Protein AF-A0AAU2DD65-F1 (afdb_monomer)

Mean predicted aligned error: 7.11 Å

Sequence (51 aa):
MLRALADGRLPVDPVVTSVLPVTRPAEAFQLAADPARSCKVLLDFAGPTTT

Structure (mmCIF, N/CA/C/O backbone):
data_AF-A0AAU2DD65-F1
#
_entry.id   AF-A0AAU2DD65-F1
#
loop_
_atom_site.group_PDB
_atom_site.id
_atom_site.type_symbol
_atom_site.label_atom_id
_atom_site.label_alt_id
_atom_site.label_comp_id
_atom_site.label_asym_id
_atom_site.label_entity_id
_atom_site.label_seq_id
_atom_site.pdbx_PDB_ins_code
_atom_site.Cartn_x
_atom_site.Cartn_y
_atom_site.Cartn_z
_atom_site.occupancy
_atom_site.B_iso_or_equiv
_atom_site.auth_seq_id
_atom_site.auth_comp_id
_atom_site.auth_asym_id
_atom_site.auth_atom_id
_atom_site.pdbx_PDB_model_num
ATOM 1 N N . MET A 1 1 ? -4.197 -2.735 -19.699 1.00 61.00 1 MET A N 1
ATOM 2 C CA . MET A 1 1 ? -3.246 -2.569 -18.576 1.00 61.00 1 MET A CA 1
ATOM 3 C C . MET A 1 1 ? -3.169 -3.791 -17.669 1.00 61.00 1 MET A C 1
ATOM 5 O O . MET A 1 1 ? -2.069 -4.287 -17.495 1.00 61.00 1 MET A O 1
ATOM 9 N N . LEU A 1 2 ? -4.285 -4.328 -17.157 1.00 71.69 2 LEU A N 1
ATOM 10 C CA . LEU A 1 2 ? -4.263 -5.433 -16.180 1.00 71.69 2 LEU A CA 1
ATOM 11 C C . LEU A 1 2 ? -3.486 -6.689 -16.629 1.00 71.69 2 LEU A C 1
ATOM 13 O O . LEU A 1 2 ? -2.711 -7.227 -15.853 1.00 71.69 2 LEU A O 1
ATOM 17 N N . ARG A 1 3 ? -3.599 -7.105 -17.898 1.00 77.12 3 ARG A N 1
ATOM 18 C CA . ARG A 1 3 ? -2.810 -8.234 -18.435 1.00 77.12 3 ARG A CA 1
ATOM 19 C C . ARG A 1 3 ? -1.294 -7.998 -18.393 1.00 77.12 3 ARG A C 1
ATOM 21 O O . ARG A 1 3 ? -0.539 -8.910 -18.122 1.00 77.12 3 ARG A O 1
ATOM 28 N N . ALA A 1 4 ? -0.834 -6.763 -18.607 1.00 72.69 4 ALA A N 1
ATOM 29 C CA . ALA A 1 4 ? 0.596 -6.452 -18.537 1.00 72.69 4 ALA A CA 1
ATOM 30 C C . ALA A 1 4 ? 1.152 -6.528 -17.102 1.00 72.69 4 ALA A C 1
ATOM 32 O O . ALA A 1 4 ? 2.324 -6.842 -16.936 1.00 72.69 4 ALA A O 1
ATOM 33 N N . LEU A 1 5 ? 0.310 -6.266 -16.095 1.00 73.75 5 LEU A N 1
ATOM 34 C CA . LEU A 1 5 ? 0.629 -6.477 -14.679 1.00 73.75 5 LEU A CA 1
ATOM 35 C C . LEU A 1 5 ? 0.653 -7.970 -14.336 1.00 73.7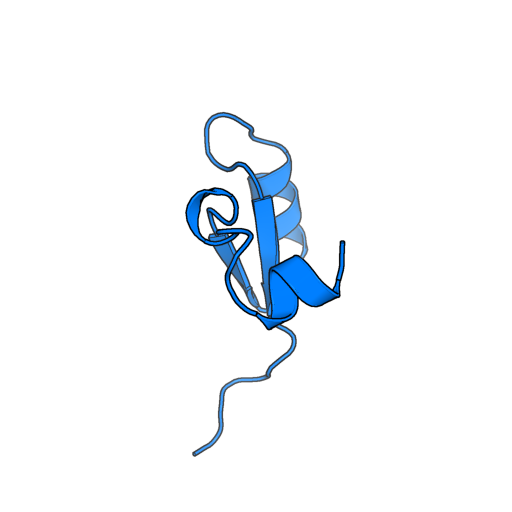5 5 LEU A C 1
ATOM 37 O O . LEU A 1 5 ? 1.591 -8.430 -13.699 1.00 73.75 5 LEU A O 1
ATOM 41 N N . ALA A 1 6 ? -0.356 -8.719 -14.793 1.00 76.50 6 ALA A N 1
ATOM 42 C CA . ALA A 1 6 ? -0.475 -10.154 -14.533 1.00 76.50 6 ALA A CA 1
ATOM 43 C C . ALA A 1 6 ? 0.681 -10.962 -15.144 1.00 76.50 6 ALA A C 1
ATOM 45 O O . ALA A 1 6 ? 1.199 -11.870 -14.505 1.00 76.50 6 ALA A O 1
ATOM 46 N N . ASP A 1 7 ? 1.123 -10.583 -16.345 1.00 81.69 7 ASP A N 1
ATOM 47 C CA . ASP A 1 7 ? 2.184 -11.288 -17.069 1.00 81.69 7 ASP A CA 1
ATOM 48 C C . ASP A 1 7 ? 3.593 -10.734 -16.746 1.00 81.69 7 ASP A C 1
ATOM 50 O O . ASP A 1 7 ? 4.548 -11.014 -17.470 1.00 81.69 7 ASP A O 1
ATOM 54 N N . GLY A 1 8 ? 3.737 -9.878 -15.720 1.00 73.44 8 GLY A N 1
ATOM 55 C CA . GLY A 1 8 ? 5.028 -9.338 -15.252 1.00 73.44 8 GLY A CA 1
ATOM 56 C C . GLY A 1 8 ? 5.728 -8.357 -16.205 1.00 73.44 8 GLY A C 1
ATOM 57 O O . GLY A 1 8 ? 6.843 -7.912 -15.945 1.00 73.44 8 GLY A O 1
ATOM 58 N N . ARG A 1 9 ? 5.082 -7.984 -17.313 1.00 79.12 9 ARG A N 1
ATOM 59 C CA . ARG A 1 9 ? 5.639 -7.079 -18.338 1.00 79.12 9 ARG A CA 1
ATOM 60 C C . ARG A 1 9 ? 5.607 -5.608 -17.926 1.00 79.12 9 ARG A C 1
ATOM 62 O O . ARG A 1 9 ? 6.199 -4.775 -18.607 1.00 79.12 9 ARG A O 1
ATOM 69 N N . LEU A 1 10 ? 4.889 -5.287 -16.851 1.00 76.12 10 LEU A N 1
ATOM 70 C CA . LEU A 1 10 ? 4.936 -3.993 -16.188 1.00 76.12 10 LEU A CA 1
ATOM 71 C C . LEU A 1 10 ? 5.595 -4.171 -14.811 1.00 76.12 10 LEU A C 1
ATOM 73 O O . LEU A 1 10 ? 4.913 -4.602 -13.880 1.00 76.12 10 LEU A O 1
ATOM 77 N N . PRO 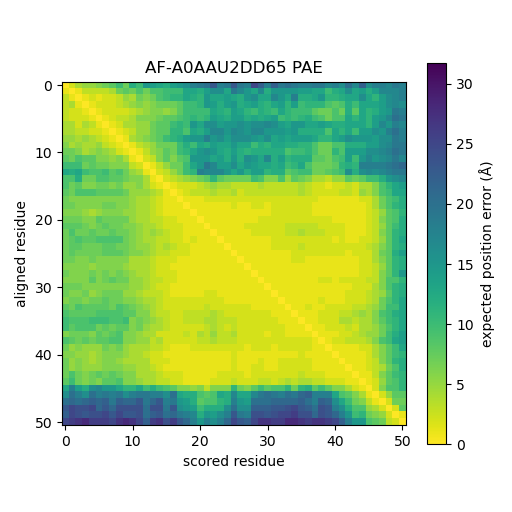A 1 11 ? 6.893 -3.856 -14.666 1.00 67.94 11 PRO A N 1
ATOM 78 C CA . PRO A 1 11 ? 7.567 -3.942 -13.378 1.00 67.94 11 PRO A CA 1
ATOM 79 C C . PRO A 1 11 ? 7.000 -2.869 -12.439 1.00 67.94 11 PRO A C 1
ATOM 81 O O . PRO A 1 11 ? 7.221 -1.676 -12.643 1.00 67.94 11 PRO A O 1
ATOM 84 N N . VAL A 1 12 ? 6.236 -3.287 -11.427 1.00 67.19 12 VAL A N 1
ATOM 85 C CA . VAL A 1 12 ? 5.650 -2.392 -10.407 1.00 67.19 12 VAL A CA 1
ATOM 86 C C . VAL A 1 12 ? 6.416 -2.377 -9.091 1.00 67.19 12 VAL A C 1
ATOM 88 O O . VAL A 1 12 ? 6.261 -1.424 -8.327 1.00 67.19 12 VAL A O 1
ATOM 91 N N . ASP A 1 13 ? 7.273 -3.377 -8.861 1.00 62.31 13 ASP A N 1
ATOM 92 C CA . ASP A 1 13 ? 8.187 -3.430 -7.717 1.00 62.31 13 ASP A CA 1
ATOM 93 C C . ASP A 1 13 ? 8.979 -2.131 -7.486 1.00 62.31 13 ASP A C 1
ATOM 95 O O . ASP A 1 13 ? 9.034 -1.694 -6.341 1.00 62.31 13 ASP A O 1
ATOM 99 N N . PRO A 1 14 ? 9.517 -1.423 -8.507 1.00 70.38 14 PRO A N 1
ATOM 100 C CA . PRO A 1 14 ? 10.274 -0.194 -8.252 1.00 70.38 14 PRO A CA 1
ATOM 101 C C . PRO A 1 14 ? 9.422 0.993 -7.767 1.00 70.38 14 PRO A C 1
ATOM 103 O O . PRO A 1 14 ? 9.984 2.018 -7.391 1.00 70.38 14 PRO A O 1
ATOM 106 N N . VAL A 1 15 ? 8.085 0.896 -7.787 1.00 77.56 15 VAL A N 1
ATOM 107 C CA . VAL A 1 15 ? 7.185 1.998 -7.394 1.00 77.56 15 VAL A CA 1
ATOM 108 C C . VAL A 1 15 ? 6.707 1.853 -5.948 1.00 77.56 15 VAL A C 1
ATOM 110 O O . VAL A 1 15 ? 6.459 2.855 -5.279 1.00 77.56 15 VAL A O 1
ATOM 113 N N . VAL A 1 16 ? 6.567 0.621 -5.450 1.00 86.12 16 VAL A N 1
ATOM 114 C CA . VAL A 1 16 ? 6.140 0.364 -4.069 1.00 86.12 16 VAL A CA 1
ATOM 115 C C . VAL A 1 16 ? 7.344 0.480 -3.149 1.00 86.12 16 VAL A C 1
ATOM 117 O O . VAL A 1 16 ? 8.212 -0.382 -3.120 1.00 86.12 16 VAL A O 1
ATOM 120 N N . THR A 1 17 ? 7.384 1.551 -2.365 1.00 89.56 17 THR A N 1
ATOM 121 C CA . THR A 1 17 ? 8.511 1.832 -1.467 1.00 89.56 17 THR A CA 1
ATOM 122 C C . THR A 1 17 ? 8.269 1.328 -0.050 1.00 89.56 17 THR A C 1
ATOM 124 O O . THR A 1 17 ? 9.209 1.226 0.734 1.00 89.56 17 THR A O 1
ATOM 127 N N . SER A 1 18 ? 7.015 1.058 0.331 1.00 91.62 18 SER A N 1
ATOM 128 C CA . SER A 1 18 ? 6.679 0.585 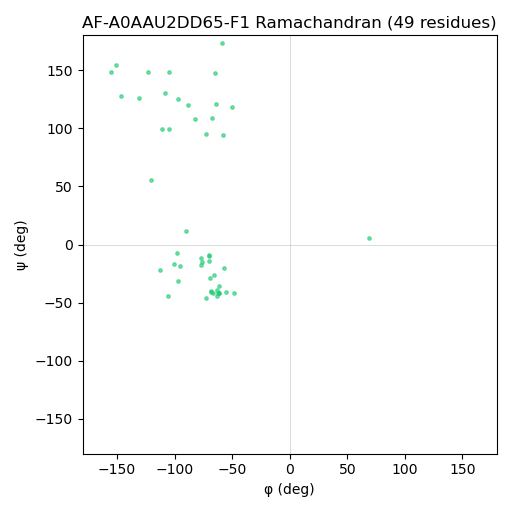1.679 1.00 91.62 18 SER A CA 1
ATOM 129 C C . SER A 1 18 ? 5.368 -0.197 1.718 1.00 91.62 18 SER A C 1
ATOM 131 O O . SER A 1 18 ? 4.424 0.106 0.986 1.00 91.62 18 SER A O 1
ATOM 133 N N . VAL A 1 19 ? 5.296 -1.165 2.632 1.00 93.44 19 VAL A N 1
ATOM 134 C CA . VAL A 1 19 ? 4.084 -1.926 2.956 1.00 93.44 19 VAL A CA 1
ATOM 135 C C . VAL A 1 19 ? 3.913 -1.920 4.474 1.00 93.44 19 VAL A C 1
ATOM 137 O O . VAL A 1 19 ? 4.849 -2.254 5.201 1.00 93.44 19 VAL A O 1
ATOM 140 N N . LEU A 1 20 ? 2.745 -1.498 4.961 1.00 94.50 20 LEU A N 1
ATOM 141 C CA . LEU A 1 20 ? 2.410 -1.467 6.388 1.00 94.50 20 LEU A CA 1
ATOM 142 C C . LEU A 1 20 ? 1.148 -2.296 6.643 1.00 94.50 20 LEU A C 1
ATOM 144 O O . LEU A 1 20 ? 0.272 -2.329 5.785 1.00 94.50 20 LEU A O 1
ATOM 148 N N . PRO A 1 21 ? 0.997 -2.928 7.819 1.00 94.31 21 PRO A N 1
ATOM 149 C CA . PRO A 1 21 ? -0.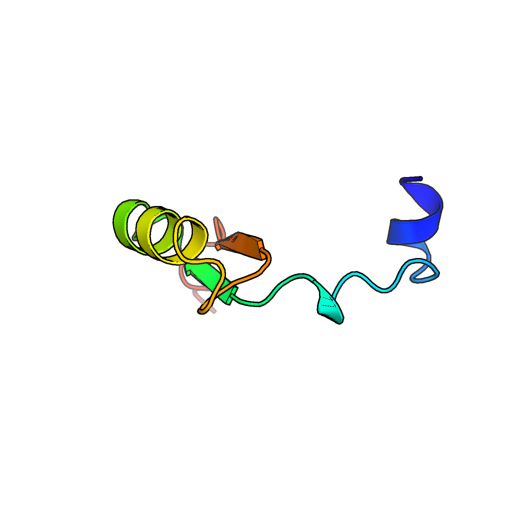240 -3.617 8.153 1.00 94.31 21 PRO A CA 1
ATOM 150 C C . PRO A 1 21 ? -1.398 -2.621 8.261 1.00 94.31 21 PRO A C 1
ATOM 152 O O . PRO A 1 21 ? -1.229 -1.496 8.742 1.00 94.31 21 PRO A O 1
ATOM 155 N N . VAL A 1 22 ? -2.600 -3.066 7.899 1.00 95.50 22 VAL A N 1
ATOM 156 C CA . VAL A 1 22 ? -3.841 -2.278 7.982 1.00 95.50 22 VAL A CA 1
ATOM 157 C C . VAL A 1 22 ? -4.140 -1.775 9.401 1.00 95.50 22 VAL A C 1
ATOM 159 O O . VAL A 1 22 ? -4.844 -0.786 9.575 1.00 95.50 22 VAL A O 1
ATOM 162 N N . THR A 1 23 ? -3.557 -2.399 10.427 1.00 94.88 23 THR A N 1
ATOM 163 C CA . THR A 1 23 ? -3.650 -1.970 11.832 1.00 94.88 23 THR A CA 1
ATOM 164 C C . THR A 1 23 ? -2.886 -0.680 12.137 1.00 94.88 23 THR A C 1
ATOM 166 O O . THR A 1 23 ? -3.069 -0.111 13.212 1.00 94.88 23 THR A O 1
ATOM 169 N N . ARG A 1 24 ? -2.060 -0.181 11.205 1.00 95.50 24 ARG A N 1
ATOM 170 C CA . ARG A 1 24 ? -1.285 1.065 11.346 1.00 95.50 24 ARG A CA 1
ATOM 171 C C . ARG A 1 24 ? -1.635 2.096 10.258 1.00 95.50 24 ARG A C 1
ATOM 173 O O . ARG A 1 24 ? -0.743 2.589 9.567 1.00 95.50 24 ARG A O 1
ATOM 180 N N . PRO A 1 25 ? -2.919 2.475 10.097 1.00 94.88 25 PRO A N 1
ATOM 181 C CA . PRO A 1 25 ? -3.341 3.311 8.978 1.00 94.88 25 PRO A CA 1
ATOM 182 C C . PRO A 1 25 ? -2.787 4.737 9.082 1.00 94.88 25 PRO A C 1
ATOM 184 O O . PRO A 1 25 ? -2.325 5.284 8.089 1.00 94.88 25 PRO A O 1
ATOM 187 N N . ALA A 1 26 ? -2.770 5.333 10.279 1.00 97.56 26 ALA A N 1
ATOM 188 C CA . ALA A 1 26 ? -2.269 6.695 10.472 1.00 97.56 26 ALA A CA 1
ATOM 189 C C . ALA A 1 26 ? -0.781 6.830 10.101 1.00 97.56 26 ALA 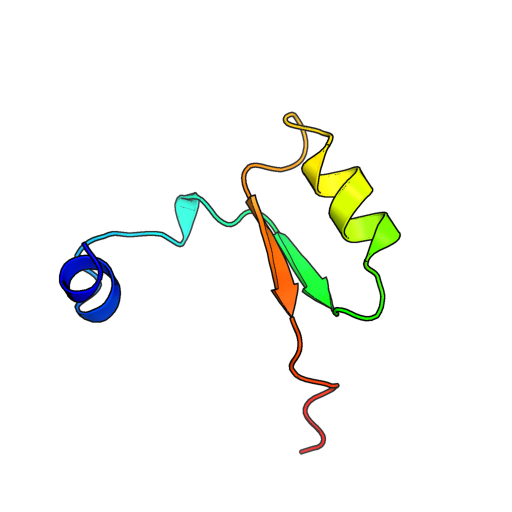A C 1
ATOM 191 O O . ALA A 1 26 ? -0.404 7.784 9.428 1.00 97.56 26 ALA A O 1
ATOM 192 N N . GLU A 1 27 ? 0.045 5.851 10.481 1.00 96.75 27 GLU A N 1
ATOM 193 C CA . GLU A 1 27 ? 1.465 5.792 10.110 1.00 96.75 27 GLU A CA 1
ATOM 194 C C . GLU A 1 27 ? 1.631 5.668 8.589 1.00 96.75 27 GLU A C 1
ATOM 196 O O . GLU A 1 27 ? 2.420 6.397 7.989 1.00 96.75 27 GLU A O 1
ATOM 201 N N . ALA A 1 28 ? 0.839 4.801 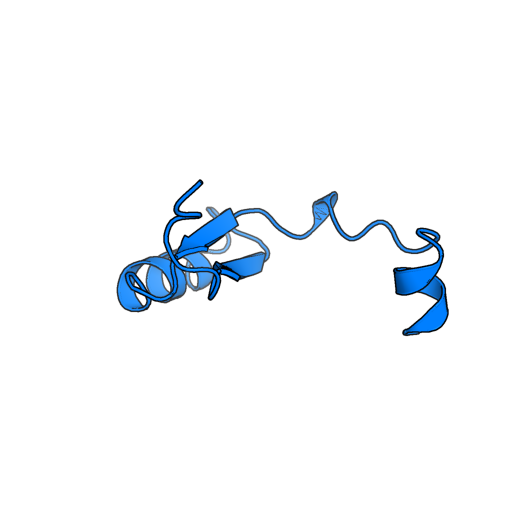7.949 1.00 96.75 28 ALA A N 1
ATOM 202 C CA . ALA A 1 28 ? 0.875 4.623 6.501 1.00 96.75 28 ALA A CA 1
ATOM 203 C C . ALA A 1 28 ? 0.501 5.913 5.752 1.00 96.75 28 ALA A C 1
ATOM 205 O O . ALA A 1 28 ? 1.171 6.275 4.786 1.00 96.75 28 ALA A O 1
ATOM 206 N N . PHE A 1 29 ? -0.522 6.637 6.219 1.00 97.31 29 PHE A N 1
ATOM 207 C CA . PHE A 1 29 ? -0.916 7.920 5.630 1.00 97.31 29 PHE A CA 1
ATOM 208 C C . PHE A 1 29 ? 0.129 9.016 5.853 1.00 97.31 29 PHE A C 1
ATOM 210 O O . PHE A 1 29 ? 0.404 9.778 4.930 1.00 97.31 29 PHE A O 1
ATOM 217 N N . GLN A 1 30 ? 0.747 9.083 7.036 1.00 97.81 30 GLN A N 1
ATOM 218 C CA . GLN A 1 30 ? 1.843 10.024 7.290 1.00 97.81 30 GLN A CA 1
ATOM 219 C C . GLN A 1 30 ? 3.047 9.748 6.384 1.00 97.81 30 GLN A C 1
ATOM 221 O O . GLN A 1 30 ? 3.632 10.684 5.847 1.00 97.81 30 GLN A O 1
ATOM 226 N N . LEU A 1 31 ? 3.398 8.476 6.176 1.00 96.38 31 LEU A N 1
ATOM 227 C CA . LEU A 1 31 ? 4.487 8.093 5.281 1.00 96.38 31 LEU A CA 1
ATOM 228 C C . LEU A 1 31 ? 4.165 8.419 3.817 1.00 96.38 31 LEU A C 1
ATOM 230 O O . LEU A 1 31 ? 5.020 8.944 3.109 1.00 96.38 31 LEU A O 1
ATOM 234 N N . ALA A 1 32 ? 2.930 8.156 3.384 1.00 95.81 32 ALA A N 1
ATOM 235 C CA . ALA A 1 32 ? 2.463 8.462 2.034 1.00 95.81 32 ALA A CA 1
ATOM 236 C C . ALA A 1 32 ? 2.408 9.973 1.738 1.00 95.81 32 ALA A C 1
ATOM 238 O O . ALA A 1 32 ? 2.509 10.372 0.581 1.00 95.81 32 ALA A O 1
ATOM 239 N N . ALA A 1 33 ? 2.247 10.809 2.767 1.00 96.38 33 ALA A N 1
ATOM 240 C CA . ALA A 1 33 ? 2.243 12.264 2.633 1.00 96.38 33 ALA A CA 1
ATOM 241 C C . ALA A 1 33 ? 3.648 12.866 2.446 1.00 96.38 33 ALA A C 1
ATOM 243 O O . ALA A 1 33 ? 3.754 14.027 2.053 1.00 96.38 33 ALA A O 1
ATOM 244 N N . ASP A 1 34 ? 4.713 12.105 2.721 1.00 95.94 34 ASP A N 1
ATOM 245 C CA . ASP A 1 34 ? 6.095 12.563 2.594 1.00 95.94 34 ASP A CA 1
ATOM 246 C C . ASP A 1 34 ? 6.771 11.969 1.338 1.00 95.94 34 ASP A C 1
ATOM 248 O O . ASP A 1 34 ? 7.257 10.829 1.370 1.00 95.94 34 ASP A O 1
ATOM 252 N N . PRO A 1 35 ? 6.854 12.732 0.228 1.00 91.38 35 PRO A N 1
ATOM 253 C CA . PRO A 1 35 ? 7.448 12.260 -1.022 1.00 91.38 35 PRO A CA 1
ATOM 254 C C . PRO A 1 35 ? 8.972 12.090 -0.949 1.00 91.38 35 PRO A C 1
ATOM 256 O O . PRO A 1 35 ? 9.552 11.454 -1.828 1.00 91.38 35 PRO A O 1
ATOM 259 N N . ALA A 1 36 ? 9.641 12.634 0.076 1.00 94.75 36 ALA A N 1
ATOM 260 C CA . ALA A 1 36 ? 11.062 12.374 0.301 1.00 94.75 36 ALA A CA 1
ATOM 261 C C . ALA A 1 36 ? 11.296 10.986 0.921 1.00 94.75 36 ALA A C 1
ATOM 263 O O . ALA A 1 36 ? 12.413 10.469 0.878 1.00 94.75 36 ALA A O 1
ATOM 264 N N . ARG A 1 37 ? 10.251 10.379 1.500 1.00 91.62 37 ARG A N 1
ATOM 265 C CA . ARG A 1 37 ? 10.325 9.102 2.225 1.00 91.62 37 ARG A CA 1
ATOM 266 C C . ARG A 1 37 ? 9.594 7.960 1.531 1.00 91.62 37 ARG A C 1
ATOM 268 O O . ARG A 1 37 ? 9.906 6.805 1.816 1.00 91.62 37 ARG A O 1
ATOM 275 N N . SER A 1 38 ? 8.629 8.241 0.656 1.00 92.69 38 SER A N 1
ATOM 276 C CA . SER A 1 38 ? 7.907 7.199 -0.076 1.00 92.69 38 SER A CA 1
ATOM 277 C C . SER A 1 38 ? 7.409 7.660 -1.449 1.00 92.69 38 SER A C 1
ATOM 279 O O . SER A 1 38 ? 7.185 8.842 -1.686 1.00 92.69 38 SER A O 1
ATOM 281 N N . CYS A 1 39 ? 7.227 6.705 -2.362 1.00 92.06 39 CYS A N 1
ATOM 282 C CA . CYS A 1 39 ? 6.563 6.922 -3.651 1.00 92.06 39 CYS A CA 1
ATOM 283 C C . CYS A 1 39 ? 5.161 6.304 -3.653 1.00 9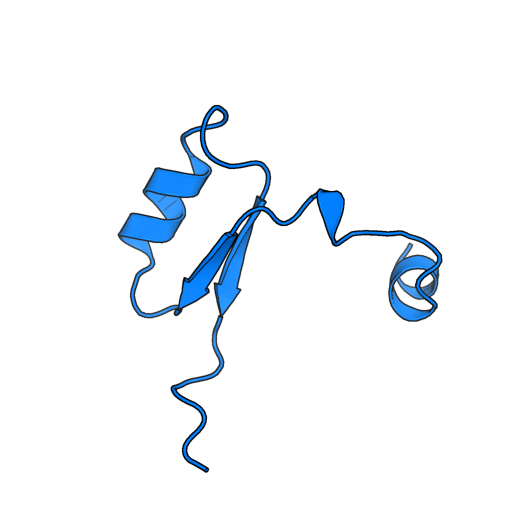2.06 39 CYS A C 1
ATOM 285 O O . CYS A 1 39 ? 4.188 6.928 -4.076 1.00 92.06 39 CYS A O 1
ATOM 287 N N . LYS A 1 40 ? 5.043 5.076 -3.139 1.00 91.69 40 LYS A N 1
ATOM 288 C CA . LYS A 1 40 ? 3.767 4.386 -2.970 1.00 91.69 40 LYS A CA 1
ATOM 289 C C . LYS A 1 40 ? 3.816 3.501 -1.737 1.00 91.69 40 LYS A C 1
ATOM 291 O O . LYS A 1 40 ? 4.708 2.664 -1.595 1.00 91.69 40 LYS A O 1
ATOM 296 N N . VAL A 1 41 ? 2.824 3.682 -0.875 1.00 94.56 41 VAL A N 1
ATOM 297 C CA . VAL A 1 41 ? 2.632 2.901 0.347 1.00 94.56 41 VAL A CA 1
ATOM 298 C C . VAL A 1 41 ? 1.424 1.989 0.153 1.00 94.56 41 VAL A C 1
ATOM 300 O O . VAL A 1 41 ? 0.369 2.451 -0.285 1.00 94.56 41 VAL A O 1
ATOM 303 N N . LEU A 1 42 ? 1.574 0.699 0.451 1.00 94.06 42 LEU A N 1
ATOM 304 C CA . LEU A 1 42 ? 0.470 -0.262 0.462 1.00 94.06 42 LEU A CA 1
ATOM 305 C C . LEU A 1 42 ? 0.069 -0.608 1.895 1.00 94.06 42 LEU A C 1
ATOM 307 O O . LEU A 1 42 ? 0.909 -0.653 2.795 1.00 94.06 42 LEU A O 1
ATOM 311 N N . LEU A 1 43 ? -1.219 -0.890 2.077 1.00 94.94 43 LEU A N 1
ATOM 312 C CA . LEU A 1 43 ? -1.736 -1.501 3.293 1.00 94.94 43 LEU A CA 1
ATOM 313 C C . LEU A 1 43 ? -1.875 -3.004 3.074 1.00 94.94 43 LEU A C 1
ATOM 315 O O . LEU A 1 43 ? -2.535 -3.432 2.127 1.00 94.94 43 LEU A O 1
ATOM 319 N N . ASP A 1 44 ? -1.262 -3.779 3.957 1.00 93.56 44 ASP A N 1
ATOM 320 C CA . ASP A 1 44 ? -1.423 -5.222 4.020 1.00 93.56 44 ASP A CA 1
ATOM 321 C C . ASP A 1 44 ? -2.613 -5.578 4.915 1.00 93.56 44 ASP A C 1
ATOM 323 O O . ASP A 1 44 ? -2.667 -5.216 6.094 1.00 93.56 44 ASP A O 1
ATOM 327 N N . PHE A 1 45 ? -3.587 -6.263 4.324 1.00 90.94 45 PHE A N 1
ATOM 328 C CA . PHE A 1 45 ? -4.799 -6.736 4.991 1.00 90.94 45 PHE A CA 1
ATOM 329 C C . PHE A 1 45 ? -4.695 -8.203 5.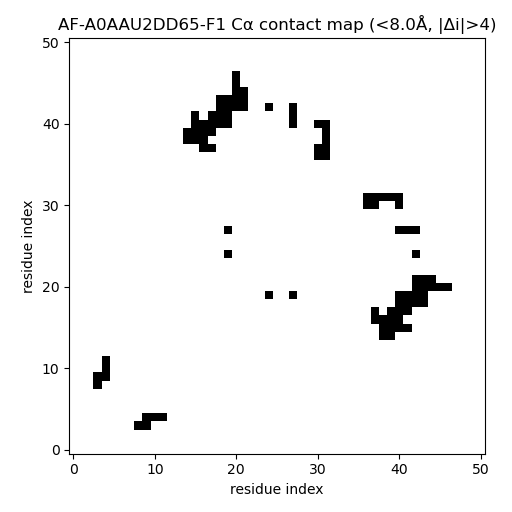407 1.00 90.94 45 PHE A C 1
ATOM 331 O O . PHE A 1 45 ? -5.587 -8.690 6.107 1.00 90.94 45 PHE A O 1
ATOM 338 N N . ALA A 1 46 ? -3.637 -8.910 4.999 1.00 83.12 46 ALA A N 1
ATOM 339 C CA . ALA A 1 46 ? -3.334 -10.191 5.600 1.00 83.12 46 ALA A CA 1
ATOM 340 C C . ALA A 1 46 ? -3.007 -9.928 7.077 1.00 83.12 46 ALA A C 1
ATOM 342 O O . ALA A 1 46 ? -2.127 -9.138 7.418 1.00 83.12 46 ALA A O 1
ATOM 343 N N . GLY A 1 47 ? -3.775 -10.544 7.978 1.00 66.75 47 GLY A N 1
ATOM 344 C CA . GLY A 1 47 ? -3.399 -10.589 9.389 1.00 66.75 47 GLY A CA 1
ATOM 345 C C . GLY A 1 47 ? -2.032 -11.267 9.553 1.00 66.75 47 GLY A C 1
ATOM 346 O O . GLY A 1 47 ? -1.503 -11.806 8.579 1.00 66.75 47 GLY A O 1
ATOM 347 N N . PRO A 1 48 ? -1.447 -11.291 10.766 1.00 60.22 48 PRO A N 1
ATOM 348 C CA . PRO A 1 48 ? -0.254 -12.098 11.001 1.00 60.22 48 PRO A CA 1
ATOM 349 C C . PRO A 1 48 ? -0.529 -13.507 10.477 1.00 60.22 48 PRO A C 1
ATOM 351 O O . PRO A 1 48 ? -1.491 -14.139 10.921 1.00 60.22 48 PRO A O 1
ATOM 354 N N . THR A 1 49 ? 0.254 -13.956 9.490 1.00 57.59 49 THR A N 1
ATOM 355 C CA . THR A 1 49 ? 0.157 -15.307 8.939 1.00 57.59 49 THR A CA 1
ATOM 356 C C . THR A 1 49 ? 0.370 -16.271 10.096 1.00 57.59 49 THR A C 1
ATOM 358 O O . THR A 1 49 ? 1.501 -16.553 10.483 1.00 57.59 49 THR A O 1
ATOM 361 N N . THR A 1 50 ? -0.725 -16.712 10.711 1.00 53.28 50 THR A N 1
ATOM 362 C CA . THR A 1 50 ? -0.705 -17.769 11.712 1.00 53.28 50 THR A CA 1
ATOM 363 C C . THR A 1 50 ? -0.450 -19.032 10.910 1.00 53.28 50 THR A C 1
ATOM 365 O O . THR A 1 50 ? -1.354 -19.539 10.250 1.00 53.28 50 THR A O 1
ATOM 368 N N . THR A 1 51 ? 0.826 -19.408 10.844 1.00 45.69 51 THR A N 1
ATOM 369 C CA . THR A 1 51 ? 1.262 -20.728 10.378 1.00 45.69 51 THR A CA 1
ATOM 370 C C . THR A 1 51 ? 0.886 -21.764 11.424 1.00 45.69 51 THR A C 1
ATOM 372 O O . THR A 1 51 ? 1.017 -21.437 12.626 1.00 45.69 51 THR A O 1
#

Radius of gyration: 13.31 Å; Cα contacts (8 Å, |Δi|>4): 49; chains: 1; bounding box: 16×33×30 Å

Secondary structure (DSSP, 8-state):
-HHHHHTT-S--TTT--EEEETT-HHHHHHHHT-TTT-S-EEEE-SPP---

Solvent-accessible surface area (backbone atoms only — not comparable to full-atom values): 3273 Å² total; per-residue (Å²): 112,70,65,40,53,75,71,59,76,46,82,55,68,90,49,55,65,44,76,40,53,58,91,44,55,69,62,47,52,57,43,56,72,32,71,94,78,31,80,32,64,45,72,38,78,72,64,86,82,81,122

pLDDT: mean 83.89, std 13.79, range [45.69, 97.81]

Foldseek 3Di:
DVVCVVVCVDPCVVQEQEEEEPVPVVVQVVQCVDPVRHRDYHYDPDDPPPD

Nearest PDB structures (foldseek):
  6dkh-assembly2_C  TM=9.691E-01  e=1.635E-01  Escherichia coli K-12
  2dq4-assembly1_A  TM=8.032E-01  e=1.076E-01  Thermus thermophilus
  1e3j-assembly1_A  TM=8.395E-01  e=7.575E-01  Bemisia argentifolii
  1p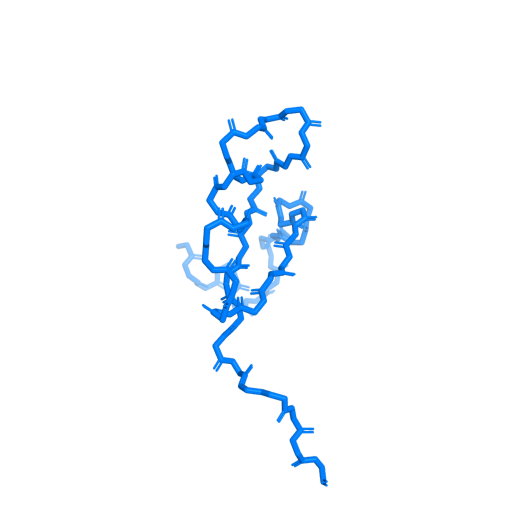l6-assembly1_A  TM=7.811E-01  e=5.347E-01  Homo sapiens